Protein AF-A0A831M5B4-F1 (afdb_monomer_lite)

Sequence (179 aa):
MPERRPFLRALLVLVLITLLGACSADDAEDTVTPVDIPAASMTHIVLAWSERGMHFLNPTYDAEVLSPPYNTLVAQVVRRGDPPEIVTAGVTLEYRIVDNTYAYGKSTTDPVRDYAQFWDNAQALFGVDLAPDTGLNFVDPDIHNGLSGTMLLRDDRFVADGVPVVPIDDAGTWDPFPV

Structure (mmCIF, N/CA/C/O backbone):
data_AF-A0A831M5B4-F1
#
_entry.id   AF-A0A831M5B4-F1
#
loop_
_atom_site.group_PDB
_atom_site.id
_atom_site.type_symbol
_atom_site.label_atom_id
_atom_site.label_alt_id
_atom_site.label_comp_id
_atom_site.label_asym_id
_atom_site.label_entity_id
_atom_site.label_seq_id
_atom_site.pdbx_PDB_ins_code
_atom_site.Cartn_x
_atom_site.Cartn_y
_atom_site.Cartn_z
_atom_site.occupancy
_atom_site.B_iso_or_equiv
_atom_site.auth_seq_id
_atom_site.auth_comp_id
_atom_site.auth_asym_id
_atom_site.auth_atom_id
_atom_site.pdbx_PDB_model_num
ATOM 1 N N . MET A 1 1 ? 73.210 31.808 19.613 1.00 51.41 1 MET A N 1
ATOM 2 C CA . MET A 1 1 ? 71.987 30.994 19.441 1.00 51.41 1 MET A CA 1
ATOM 3 C C . MET A 1 1 ? 70.845 31.679 20.181 1.00 51.41 1 MET A C 1
ATOM 5 O O . MET A 1 1 ? 70.898 31.689 21.401 1.00 51.41 1 MET A O 1
ATOM 9 N N . PRO A 1 2 ? 69.851 32.274 19.500 1.00 48.81 2 PRO A N 1
ATOM 10 C CA . PRO A 1 2 ? 68.549 32.512 20.104 1.00 48.81 2 PRO A CA 1
ATOM 11 C C . PRO A 1 2 ? 67.524 31.548 19.494 1.00 48.81 2 PRO A C 1
ATOM 13 O O . PRO A 1 2 ? 67.347 31.467 18.276 1.00 48.81 2 PRO A O 1
ATOM 16 N N . GLU A 1 3 ? 66.879 30.775 20.358 1.00 58.50 3 GLU A N 1
ATOM 17 C CA . GLU A 1 3 ? 65.859 29.792 20.014 1.00 58.50 3 GLU A CA 1
ATOM 18 C C . GLU A 1 3 ? 64.594 30.470 19.459 1.00 58.50 3 GLU A C 1
ATOM 20 O O . GLU A 1 3 ? 63.677 30.826 20.189 1.00 58.50 3 GLU A O 1
ATOM 25 N N . ARG A 1 4 ? 64.495 30.616 18.131 1.00 55.41 4 ARG A N 1
ATOM 26 C CA . ARG A 1 4 ? 63.260 31.044 17.432 1.00 55.41 4 ARG A CA 1
ATOM 27 C C . ARG A 1 4 ? 62.277 29.881 17.196 1.00 55.41 4 ARG A C 1
ATOM 29 O O . ARG A 1 4 ? 61.563 29.866 16.200 1.00 55.41 4 ARG A O 1
ATOM 36 N N . ARG A 1 5 ? 62.262 28.870 18.072 1.00 57.25 5 ARG A N 1
ATOM 37 C CA . ARG A 1 5 ? 61.424 27.658 17.944 1.00 57.25 5 ARG A CA 1
ATOM 38 C C . ARG A 1 5 ? 60.138 27.605 18.800 1.00 57.25 5 ARG A C 1
ATOM 40 O O . ARG A 1 5 ? 59.249 26.864 18.382 1.00 57.25 5 ARG A O 1
ATOM 47 N N . PRO A 1 6 ? 59.947 28.355 19.909 1.00 54.81 6 PRO A N 1
ATOM 48 C CA . PRO A 1 6 ? 58.708 28.240 20.687 1.00 54.81 6 PRO A CA 1
ATOM 49 C C . PRO A 1 6 ? 57.560 29.091 20.119 1.00 54.81 6 PRO A C 1
ATOM 51 O O . PRO A 1 6 ? 56.404 28.690 20.206 1.00 54.81 6 PRO A O 1
ATOM 54 N N . PHE A 1 7 ? 57.865 30.220 19.467 1.00 57.25 7 PHE A N 1
ATOM 55 C CA . PHE A 1 7 ? 56.850 31.171 18.993 1.00 57.25 7 PHE A CA 1
ATOM 56 C C . PHE A 1 7 ? 56.058 30.654 17.780 1.00 57.25 7 PHE A C 1
ATOM 58 O O . PHE A 1 7 ? 54.841 30.790 17.728 1.00 57.25 7 PHE A O 1
ATOM 65 N N . LEU A 1 8 ? 56.732 29.984 16.835 1.00 54.34 8 LEU A N 1
ATOM 66 C CA . LEU A 1 8 ? 56.072 29.377 15.673 1.00 54.34 8 LEU A CA 1
ATOM 67 C C . LEU A 1 8 ? 55.175 28.195 16.072 1.00 54.34 8 LEU A C 1
ATOM 69 O O . LEU A 1 8 ? 54.121 28.003 15.481 1.00 54.34 8 LEU A O 1
ATOM 73 N N . ARG A 1 9 ? 55.578 27.421 17.090 1.00 54.62 9 ARG A N 1
ATOM 74 C CA . ARG A 1 9 ? 54.786 26.302 17.626 1.00 54.62 9 ARG A CA 1
ATOM 75 C C . ARG A 1 9 ? 53.562 26.797 18.394 1.00 54.62 9 ARG A C 1
ATOM 77 O O . ARG A 1 9 ? 52.488 26.241 18.216 1.00 54.62 9 ARG A O 1
ATOM 84 N N . ALA A 1 10 ? 53.707 27.865 19.177 1.00 57.97 10 ALA A N 1
ATOM 85 C CA . ALA A 1 10 ? 52.588 28.498 19.870 1.00 57.97 10 ALA A CA 1
ATOM 86 C C . ALA A 1 10 ? 51.561 29.093 18.889 1.00 57.97 10 ALA A C 1
ATOM 88 O O . ALA A 1 10 ? 50.364 28.912 19.081 1.00 57.97 10 ALA A O 1
ATOM 89 N N . LEU A 1 11 ? 52.019 29.727 17.801 1.00 60.34 11 LEU A N 1
ATOM 90 C CA . LEU A 1 11 ? 51.135 30.270 16.765 1.00 60.34 11 LEU A CA 1
ATOM 91 C C . LEU A 1 11 ? 50.376 29.164 16.012 1.00 60.34 11 LEU A C 1
ATOM 93 O O . LEU A 1 11 ? 49.190 29.309 15.739 1.00 60.34 11 LEU A O 1
ATOM 97 N N . LEU A 1 12 ? 51.038 28.039 15.719 1.00 58.97 12 LEU A N 1
ATOM 98 C CA . LEU A 1 12 ? 50.425 26.909 15.014 1.00 58.97 12 LEU A CA 1
ATOM 99 C C . LEU A 1 12 ? 49.384 26.179 15.880 1.00 58.97 12 LEU A C 1
ATOM 101 O O . LEU A 1 12 ? 48.356 25.751 15.368 1.00 58.97 12 LEU A O 1
ATOM 105 N N . VAL A 1 13 ? 49.614 26.098 17.195 1.00 59.69 13 VAL A N 1
ATOM 106 C CA . VAL A 1 13 ? 48.633 25.579 18.165 1.00 59.69 13 VAL A CA 1
ATOM 107 C C . VAL A 1 13 ? 47.441 26.529 18.303 1.00 59.69 13 VAL A C 1
ATOM 109 O O . VAL A 1 13 ? 46.305 26.068 18.337 1.00 59.69 13 VAL A O 1
ATOM 112 N N . LEU A 1 14 ? 47.670 27.847 18.311 1.00 58.72 14 LEU A N 1
ATOM 113 C CA . LEU A 1 14 ? 46.594 28.837 18.398 1.00 58.72 14 LEU A CA 1
ATOM 114 C C . LEU A 1 14 ? 45.679 28.808 17.158 1.00 58.72 14 LEU A C 1
ATOM 116 O O . LEU A 1 14 ? 44.463 28.844 17.303 1.00 58.72 14 LEU A O 1
ATOM 120 N N . VAL A 1 15 ? 46.252 28.662 15.957 1.00 61.50 15 VAL A N 1
ATOM 121 C CA . VAL A 1 15 ? 45.497 28.529 14.694 1.00 61.50 15 VAL A CA 1
ATOM 122 C C . VAL A 1 15 ? 44.700 27.218 14.639 1.00 61.50 15 VAL A C 1
ATOM 124 O O . VAL A 1 15 ? 43.570 27.201 14.151 1.00 61.50 15 VAL A O 1
ATOM 127 N N . LEU A 1 16 ? 45.243 26.123 15.184 1.00 56.31 16 LEU A N 1
ATOM 128 C CA . LEU A 1 16 ? 44.539 24.839 15.259 1.00 56.31 16 LEU A CA 1
ATOM 129 C C . LEU A 1 16 ? 43.341 24.895 16.226 1.00 56.31 16 LEU A C 1
ATOM 131 O O . LEU A 1 16 ? 42.295 24.324 15.936 1.00 56.31 16 LEU A O 1
ATOM 135 N N . ILE A 1 17 ? 43.458 25.634 17.335 1.00 58.38 17 ILE A N 1
ATOM 136 C CA . ILE A 1 17 ? 42.365 25.830 18.303 1.00 58.38 17 ILE A CA 1
ATOM 137 C C . ILE A 1 17 ? 41.240 26.690 17.706 1.00 58.38 17 ILE A C 1
ATOM 139 O O . ILE A 1 17 ? 40.069 26.398 17.935 1.00 58.38 17 ILE A O 1
ATOM 143 N N . THR A 1 18 ? 41.557 27.696 16.881 1.00 57.00 18 THR A N 1
ATOM 144 C CA . THR A 1 18 ? 40.528 28.501 16.196 1.00 57.00 18 THR A CA 1
ATOM 145 C C . THR A 1 18 ? 39.835 27.752 15.054 1.00 57.00 18 THR A C 1
ATOM 147 O O . THR A 1 18 ? 38.676 28.032 14.771 1.00 57.00 18 THR A O 1
ATOM 150 N N . LEU A 1 19 ? 40.505 26.780 14.421 1.00 54.19 19 LEU A N 1
ATOM 151 C CA . LEU A 1 19 ? 39.909 25.915 13.389 1.00 54.19 19 LEU A CA 1
ATOM 152 C C . LEU A 1 19 ? 38.993 24.827 13.977 1.00 54.19 19 LEU A C 1
ATOM 154 O O . LEU A 1 19 ? 38.046 24.413 13.318 1.00 54.19 19 LEU A O 1
ATOM 158 N N . LEU A 1 20 ? 39.235 24.395 15.219 1.00 53.88 20 LEU A N 1
ATOM 159 C CA . LEU A 1 20 ? 38.403 23.405 15.921 1.00 53.88 20 LEU A CA 1
ATOM 160 C C . LEU A 1 20 ? 37.153 24.011 16.587 1.00 53.88 20 LEU A C 1
ATOM 162 O O . LEU A 1 20 ? 36.234 23.275 16.926 1.00 53.88 20 LEU A O 1
ATOM 166 N N . GLY A 1 21 ? 37.094 25.338 16.751 1.00 49.69 21 GLY A N 1
ATOM 167 C CA . GLY A 1 21 ? 35.923 26.052 17.281 1.00 49.69 21 GLY A CA 1
ATOM 168 C C . GLY A 1 21 ? 34.854 26.407 16.239 1.00 49.69 21 GLY A C 1
ATOM 169 O O . GLY A 1 21 ? 33.829 26.975 16.599 1.00 49.69 21 GLY A O 1
ATOM 170 N N . ALA A 1 22 ? 35.078 26.095 14.957 1.00 49.47 22 ALA A N 1
ATOM 171 C CA . ALA A 1 22 ? 34.170 26.446 13.859 1.00 49.47 22 ALA A CA 1
ATOM 172 C C . ALA A 1 22 ? 33.011 25.451 13.653 1.00 49.47 22 ALA A C 1
ATOM 174 O O . ALA A 1 22 ? 32.194 25.644 12.760 1.00 49.47 22 ALA A O 1
ATOM 175 N N . CYS A 1 23 ? 32.912 24.410 14.481 1.00 49.69 23 CYS A N 1
ATOM 176 C CA . CYS A 1 23 ? 31.714 23.579 14.575 1.00 49.69 23 CYS A CA 1
ATOM 177 C C . CYS A 1 23 ? 30.869 24.068 15.758 1.00 49.69 23 CYS A C 1
ATOM 179 O O . CYS A 1 23 ? 30.752 23.374 16.765 1.00 49.69 23 CYS A O 1
ATOM 181 N N . SER A 1 24 ? 30.307 25.279 15.672 1.00 49.03 24 SER A N 1
ATOM 182 C CA . SER A 1 24 ? 29.019 25.473 16.343 1.00 49.03 24 SER A CA 1
ATOM 183 C C . SER A 1 24 ? 28.041 24.650 15.527 1.00 49.03 24 SER A C 1
ATOM 185 O O . SER A 1 24 ? 27.847 24.925 14.345 1.00 49.03 24 SER A O 1
ATOM 187 N N . ALA A 1 25 ? 27.516 23.583 16.123 1.00 51.62 25 ALA A N 1
ATOM 188 C CA . ALA A 1 25 ? 26.250 23.063 15.660 1.00 51.62 25 ALA A CA 1
ATOM 189 C C . ALA A 1 25 ? 25.291 24.248 15.760 1.00 51.62 25 ALA A C 1
ATOM 191 O O . ALA A 1 25 ? 25.062 24.757 16.857 1.00 51.62 25 ALA A O 1
ATOM 192 N N . ASP A 1 26 ? 24.840 24.766 14.620 1.00 50.41 26 ASP A N 1
ATOM 193 C CA . ASP A 1 26 ? 23.614 25.539 14.625 1.00 50.41 26 ASP A CA 1
ATOM 194 C C . ASP A 1 26 ? 22.580 24.579 15.211 1.00 50.41 26 ASP A C 1
ATOM 196 O O . ASP A 1 26 ? 22.208 23.592 14.572 1.00 50.41 26 ASP A O 1
ATOM 200 N N . ASP A 1 27 ? 22.192 24.822 16.464 1.00 52.06 27 ASP A N 1
ATOM 201 C CA . ASP A 1 27 ? 20.977 24.289 17.061 1.00 52.06 27 ASP A CA 1
ATOM 202 C C . ASP A 1 27 ? 19.821 24.900 16.261 1.00 52.06 27 ASP A C 1
ATOM 204 O O . ASP A 1 27 ? 19.118 25.804 16.715 1.00 52.06 27 ASP A O 1
ATOM 208 N N . ALA A 1 28 ? 19.678 24.473 15.005 1.00 58.91 28 ALA A N 1
ATOM 209 C CA . ALA A 1 28 ? 18.457 24.622 14.255 1.00 58.91 28 ALA A CA 1
ATOM 210 C C . ALA A 1 28 ? 17.441 23.798 15.037 1.00 58.91 28 ALA A C 1
ATOM 212 O O . ALA A 1 28 ? 17.308 22.591 14.851 1.00 58.91 28 ALA A O 1
ATOM 213 N N . GLU A 1 29 ? 16.825 24.460 16.011 1.00 57.69 29 GLU A N 1
ATOM 214 C CA . GLU A 1 29 ? 15.659 23.990 16.719 1.00 57.69 29 GLU A CA 1
ATOM 215 C C . GLU A 1 29 ? 14.638 23.697 15.625 1.00 57.69 29 GLU A C 1
ATOM 217 O O . GLU A 1 29 ? 14.056 24.611 15.032 1.00 57.69 29 GLU A O 1
ATOM 222 N N . ASP A 1 30 ? 14.533 22.417 15.266 1.00 56.31 30 ASP A N 1
ATOM 223 C CA . ASP A 1 30 ? 13.499 21.913 14.382 1.00 56.31 30 ASP A CA 1
ATOM 224 C C . ASP A 1 30 ? 12.185 22.210 15.094 1.00 56.31 30 ASP A C 1
ATOM 226 O O . ASP A 1 30 ? 11.750 21.508 16.011 1.00 56.31 30 ASP A O 1
ATOM 230 N N . THR A 1 31 ? 11.636 23.378 14.781 1.00 58.78 31 THR A N 1
ATOM 231 C CA . THR A 1 31 ? 10.440 23.912 15.405 1.00 58.78 31 THR A CA 1
ATOM 232 C C . THR A 1 31 ? 9.285 23.144 14.797 1.00 58.78 31 THR A C 1
ATOM 234 O O . THR A 1 31 ? 8.620 23.591 13.864 1.00 58.78 31 THR A O 1
ATOM 237 N N . VAL A 1 32 ? 9.061 21.943 15.332 1.00 60.62 32 VAL A N 1
ATOM 238 C CA . VAL A 1 32 ? 7.876 21.145 15.046 1.00 60.62 32 VAL A CA 1
ATOM 239 C C . VAL A 1 32 ? 6.691 21.995 15.466 1.00 60.62 32 VAL A C 1
ATOM 241 O O . VAL A 1 32 ? 6.407 22.149 16.653 1.00 60.62 32 VAL A O 1
ATOM 244 N N . THR A 1 33 ? 6.020 22.595 14.486 1.00 73.88 33 THR A N 1
ATOM 245 C CA . THR A 1 33 ? 4.781 23.325 14.731 1.00 73.88 33 THR A CA 1
ATOM 246 C C . THR A 1 33 ? 3.767 22.288 15.197 1.00 73.88 33 THR A C 1
ATOM 248 O O . THR A 1 33 ? 3.449 21.384 14.417 1.00 73.88 33 THR A O 1
ATOM 251 N N . PRO A 1 34 ? 3.280 22.350 16.450 1.00 68.19 34 PRO A N 1
A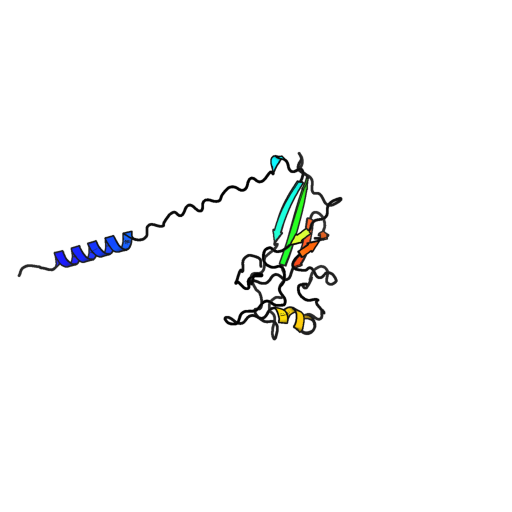TOM 252 C CA . PRO A 1 34 ? 2.310 21.381 16.920 1.00 68.19 34 PRO A CA 1
ATOM 253 C C . PRO A 1 34 ? 1.081 21.460 16.023 1.00 68.19 34 PRO A C 1
ATOM 255 O O . PRO A 1 34 ? 0.456 22.512 15.892 1.00 68.19 34 PRO A O 1
ATOM 258 N N . VAL A 1 35 ? 0.753 20.352 15.368 1.00 74.44 35 VAL A N 1
ATOM 259 C CA . VAL A 1 35 ? -0.526 20.231 14.680 1.00 74.44 35 VAL A CA 1
ATOM 260 C C . VAL A 1 35 ? -1.581 20.079 15.768 1.00 74.44 35 VAL A C 1
ATOM 262 O O . VAL A 1 35 ? -1.504 19.149 16.573 1.00 74.44 35 VAL A O 1
ATOM 265 N N . ASP A 1 36 ? -2.562 20.980 15.803 1.00 74.44 36 ASP A N 1
ATOM 266 C CA . ASP A 1 36 ? -3.731 20.836 16.668 1.00 74.44 36 AS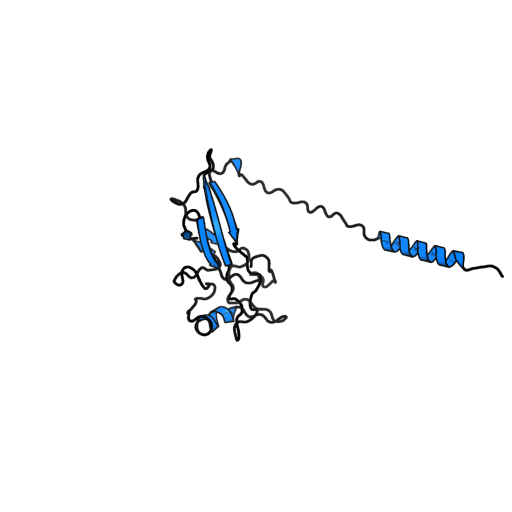P A CA 1
ATOM 267 C C . ASP A 1 36 ? -4.517 19.594 16.227 1.00 74.44 36 ASP A C 1
ATOM 269 O O . ASP A 1 36 ? -5.355 19.644 15.327 1.00 74.44 36 ASP A O 1
ATOM 273 N N . ILE A 1 37 ? -4.232 18.447 16.846 1.00 66.81 37 ILE A N 1
ATOM 274 C CA . ILE A 1 37 ? -5.018 17.232 16.648 1.00 66.81 37 ILE A CA 1
ATOM 275 C C . ILE A 1 37 ? -6.274 17.386 17.510 1.00 66.81 37 ILE A C 1
ATOM 277 O O . ILE A 1 37 ? -6.157 17.400 18.740 1.00 66.81 37 ILE A O 1
ATOM 281 N N . PRO A 1 38 ? -7.490 17.446 16.932 1.00 72.69 38 PRO A N 1
ATOM 282 C CA . PRO A 1 38 ? -8.730 17.609 17.688 1.00 72.69 38 PRO A CA 1
ATOM 283 C C . PRO A 1 38 ? -9.143 16.289 18.367 1.00 72.69 38 PRO A C 1
ATOM 285 O O . PRO A 1 38 ? -10.306 15.903 18.391 1.00 72.69 38 PRO A O 1
ATOM 288 N N . ALA A 1 39 ? -8.175 15.575 18.942 1.00 71.94 39 ALA A N 1
ATOM 289 C CA . ALA A 1 39 ? -8.325 14.280 19.581 1.00 71.94 39 ALA A CA 1
ATOM 290 C C . ALA A 1 39 ? -9.455 14.281 20.621 1.00 71.94 39 ALA A C 1
ATOM 292 O O . ALA A 1 39 ? -10.195 13.308 20.719 1.00 71.94 39 ALA A O 1
ATOM 293 N N . ALA A 1 40 ? -9.618 15.373 21.374 1.00 74.50 40 ALA A N 1
ATOM 294 C CA . ALA A 1 40 ? -10.634 15.485 22.419 1.00 74.50 40 ALA A CA 1
ATOM 295 C C . ALA A 1 40 ? -12.083 15.516 21.894 1.00 74.50 40 ALA A C 1
ATOM 297 O O . ALA A 1 40 ? -12.986 15.122 22.626 1.00 74.50 40 ALA A O 1
ATOM 298 N N . SER A 1 41 ? -12.322 15.969 20.657 1.00 82.62 41 SER A N 1
ATOM 299 C CA . SER A 1 41 ? -13.666 16.021 20.059 1.00 82.62 41 SER A CA 1
ATOM 300 C C . SER A 1 41 ? -13.981 14.825 19.156 1.00 82.62 41 SER A C 1
ATOM 302 O O . SER A 1 41 ? -15.125 14.661 18.732 1.00 82.62 41 SER A O 1
ATOM 304 N N . MET A 1 42 ? -12.996 13.969 18.870 1.00 88.12 42 MET A N 1
ATOM 305 C CA . MET A 1 42 ? -13.196 12.756 18.081 1.00 88.12 42 MET A CA 1
ATOM 306 C C . MET A 1 42 ? -13.810 11.635 18.925 1.00 88.12 42 MET A C 1
ATOM 308 O O . MET A 1 42 ? -13.380 11.377 20.043 1.00 88.12 42 MET A O 1
ATOM 312 N N . THR A 1 43 ? -14.779 10.909 18.368 1.00 92.56 43 THR A N 1
ATOM 313 C CA . THR A 1 43 ? -15.381 9.724 19.011 1.00 92.56 43 THR A CA 1
ATOM 314 C C . THR A 1 43 ? -14.596 8.441 18.749 1.00 92.56 43 THR A C 1
ATOM 316 O O . THR A 1 43 ? -14.743 7.466 19.483 1.00 92.56 43 THR A O 1
ATOM 319 N N . HIS A 1 44 ? -13.747 8.442 17.722 1.00 93.19 44 HIS A N 1
ATOM 320 C CA . HIS A 1 44 ? -12.943 7.302 17.299 1.00 93.19 44 HIS A CA 1
ATOM 321 C C . HIS A 1 44 ? -11.470 7.697 17.172 1.00 93.19 44 HIS A C 1
ATOM 323 O O . HIS A 1 44 ? -11.134 8.868 16.996 1.00 93.19 44 HIS A O 1
ATOM 329 N N . ILE A 1 45 ? -10.595 6.706 17.276 1.00 93.25 45 ILE A N 1
ATOM 330 C CA . ILE A 1 45 ? -9.165 6.785 16.991 1.00 93.25 45 ILE A CA 1
ATOM 331 C C . ILE A 1 45 ? -8.863 5.704 15.962 1.00 93.25 45 ILE A C 1
ATOM 333 O O . ILE A 1 45 ? -9.370 4.590 16.080 1.00 93.25 45 ILE A O 1
ATOM 337 N N . VAL A 1 46 ? -8.027 6.027 14.981 1.00 95.06 46 VAL A N 1
ATOM 338 C CA . VAL A 1 46 ? -7.423 5.036 14.091 1.00 95.06 46 VAL A CA 1
ATOM 339 C C . VAL A 1 46 ? -5.946 4.956 14.444 1.00 95.06 46 VAL A C 1
ATOM 341 O O . VAL A 1 46 ? -5.240 5.961 14.386 1.00 95.06 46 VAL A O 1
ATOM 344 N N . LEU A 1 47 ? -5.497 3.776 14.853 1.00 95.62 47 LEU A N 1
ATOM 345 C CA . LEU A 1 47 ? -4.084 3.465 15.040 1.00 95.62 47 LEU A CA 1
ATOM 346 C C . LEU A 1 47 ? -3.641 2.683 13.813 1.00 95.62 47 LEU A C 1
ATOM 348 O O . LEU A 1 47 ? -4.230 1.642 13.550 1.00 95.62 47 LEU A O 1
ATOM 352 N N . ALA A 1 48 ? -2.656 3.174 13.066 1.00 95.19 48 ALA A N 1
ATOM 353 C CA . ALA A 1 48 ? -2.180 2.534 11.842 1.00 95.19 48 ALA A CA 1
ATOM 354 C C . ALA A 1 48 ? -0.663 2.333 11.877 1.00 95.19 48 ALA A C 1
ATOM 356 O O . ALA A 1 48 ? 0.061 3.161 12.429 1.00 95.19 48 ALA A O 1
ATOM 357 N N . TRP A 1 49 ? -0.196 1.225 11.308 1.00 94.06 49 TRP A N 1
ATOM 358 C CA . TRP A 1 49 ? 1.216 0.859 11.231 1.00 94.06 49 TRP A CA 1
ATOM 359 C C . TRP A 1 49 ? 1.482 -0.065 10.034 1.00 94.06 49 TRP A C 1
ATOM 361 O O . TRP A 1 49 ? 0.562 -0.675 9.493 1.00 94.06 49 TRP A O 1
ATOM 371 N N . SER A 1 50 ? 2.747 -0.174 9.627 1.00 91.56 50 SER A N 1
ATOM 372 C CA . SER A 1 50 ? 3.222 -1.244 8.737 1.00 91.56 50 SER A CA 1
ATOM 373 C C . SER A 1 50 ? 3.816 -2.367 9.587 1.00 91.56 50 SER A C 1
ATOM 375 O O . SER A 1 50 ? 4.397 -2.090 10.638 1.00 91.56 50 SER A O 1
ATOM 377 N N . GLU A 1 51 ? 3.665 -3.631 9.186 1.00 85.94 51 GLU A N 1
ATOM 378 C CA . GLU A 1 51 ? 4.218 -4.745 9.973 1.00 85.94 51 GLU A CA 1
ATOM 379 C C . GLU A 1 51 ? 5.750 -4.757 9.989 1.00 85.94 51 GLU A C 1
ATOM 381 O O . GLU A 1 51 ? 6.357 -4.855 11.056 1.00 85.94 51 GLU A O 1
ATOM 386 N N . ARG A 1 52 ? 6.387 -4.707 8.813 1.00 75.06 52 ARG A N 1
ATOM 387 C CA . ARG A 1 52 ? 7.851 -4.831 8.688 1.00 75.06 52 ARG A CA 1
ATOM 388 C C . ARG A 1 52 ? 8.500 -3.721 7.866 1.00 75.06 52 ARG A C 1
ATOM 390 O O . ARG A 1 52 ? 9.721 -3.590 7.940 1.00 75.06 52 ARG A O 1
ATOM 397 N N . GLY A 1 53 ? 7.715 -2.953 7.104 1.00 71.56 53 GLY A N 1
ATOM 398 C CA . GLY A 1 53 ? 8.245 -2.179 5.978 1.00 71.56 53 GLY A CA 1
ATOM 399 C C . GLY A 1 53 ? 9.018 -3.069 4.996 1.00 71.56 53 GLY A C 1
ATOM 400 O O . GLY A 1 53 ? 9.124 -4.290 5.171 1.00 71.56 53 GLY A O 1
ATOM 401 N N . MET A 1 54 ? 9.612 -2.465 3.978 1.00 79.31 54 MET A N 1
ATOM 402 C CA . MET A 1 54 ? 10.388 -3.172 2.973 1.00 79.31 54 MET A CA 1
ATOM 403 C C . MET A 1 54 ? 11.831 -2.692 2.964 1.00 79.31 54 MET A C 1
ATOM 405 O O . MET A 1 54 ? 12.201 -1.687 2.369 1.00 79.31 54 MET A O 1
ATOM 409 N N . HIS A 1 55 ? 12.689 -3.483 3.604 1.00 75.81 55 HIS A N 1
ATOM 410 C CA . HIS A 1 55 ? 14.127 -3.223 3.618 1.00 75.81 55 HIS A CA 1
ATOM 411 C C . HIS A 1 55 ? 14.821 -3.647 2.309 1.00 75.81 55 HIS A C 1
ATOM 413 O O . HIS A 1 55 ? 15.903 -3.160 1.981 1.00 75.81 55 HIS A O 1
ATOM 419 N N . PHE A 1 56 ? 14.233 -4.589 1.567 1.00 79.38 56 PHE A N 1
ATOM 420 C CA . PHE A 1 56 ? 14.806 -5.126 0.336 1.00 79.38 56 PHE A CA 1
ATOM 421 C C . PHE A 1 56 ? 13.798 -5.007 -0.797 1.00 79.38 56 PHE A C 1
ATOM 423 O O . PHE A 1 56 ? 12.715 -5.574 -0.721 1.00 79.38 56 PHE A O 1
ATOM 430 N N . LEU A 1 57 ? 14.189 -4.300 -1.852 1.00 89.12 57 LEU A N 1
ATOM 431 C CA . LEU A 1 57 ? 13.422 -4.176 -3.080 1.00 89.12 57 LEU A CA 1
ATOM 432 C C . LEU A 1 57 ? 14.367 -4.351 -4.264 1.00 89.12 57 LEU A C 1
ATOM 434 O O . LEU A 1 57 ? 15.444 -3.750 -4.30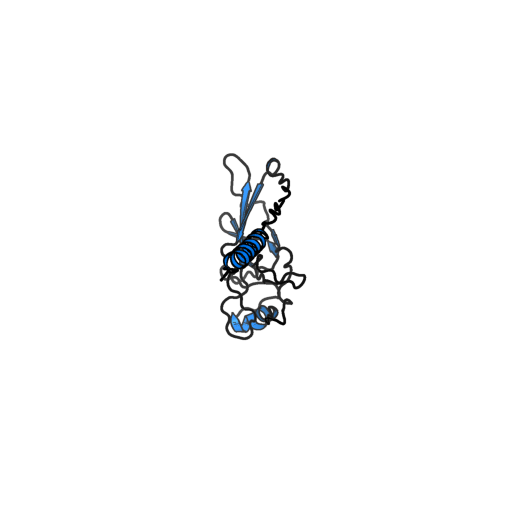7 1.00 89.12 57 LEU A O 1
ATOM 438 N N . ASN A 1 58 ? 13.953 -5.158 -5.233 1.00 92.44 58 ASN A N 1
ATOM 439 C CA . ASN A 1 58 ? 14.676 -5.305 -6.484 1.00 92.44 58 ASN A CA 1
ATOM 440 C C . ASN A 1 58 ? 14.597 -4.002 -7.314 1.00 92.44 58 ASN A C 1
ATOM 442 O O . ASN A 1 58 ? 13.507 -3.444 -7.459 1.00 92.44 58 ASN A O 1
ATOM 446 N N . PRO A 1 59 ? 15.719 -3.492 -7.863 1.00 92.62 59 PRO A N 1
ATOM 447 C CA . PRO A 1 59 ? 15.703 -2.310 -8.729 1.00 92.62 59 PRO A CA 1
ATOM 448 C C . PRO A 1 59 ? 15.129 -2.609 -10.123 1.00 92.62 59 PRO A C 1
ATOM 450 O O . PRO A 1 59 ? 14.597 -1.708 -10.762 1.00 92.62 59 PRO A O 1
ATOM 453 N N . THR A 1 60 ? 15.245 -3.856 -10.582 1.00 95.25 60 THR A N 1
ATOM 454 C CA . THR A 1 60 ? 14.731 -4.379 -11.856 1.00 95.25 60 THR A CA 1
ATOM 455 C C . THR A 1 60 ? 14.178 -5.788 -11.631 1.00 95.25 60 THR A C 1
ATOM 457 O O . THR A 1 60 ? 14.542 -6.455 -10.657 1.00 95.25 60 THR A O 1
ATOM 460 N N . TYR A 1 61 ? 13.291 -6.243 -12.515 1.00 96.12 61 TYR A N 1
ATOM 461 C CA . TYR A 1 61 ? 12.576 -7.524 -12.398 1.00 96.12 61 TYR A CA 1
ATOM 462 C C . TYR A 1 61 ? 12.714 -8.372 -13.668 1.00 96.12 61 TYR A C 1
ATOM 464 O O . TYR A 1 61 ? 11.845 -9.168 -14.002 1.00 96.12 61 TYR A O 1
ATOM 472 N N . ASP A 1 62 ? 13.804 -8.190 -14.404 1.00 94.25 62 ASP A N 1
ATOM 473 C CA . ASP A 1 62 ? 14.143 -8.896 -15.642 1.00 94.25 62 ASP A CA 1
ATOM 474 C C . ASP A 1 62 ? 15.006 -10.158 -15.424 1.00 94.25 62 ASP A C 1
ATOM 476 O O . ASP A 1 62 ? 15.353 -10.852 -16.382 1.00 94.25 62 ASP A O 1
ATOM 480 N N . ALA A 1 63 ? 15.346 -10.473 -14.170 1.00 89.25 63 ALA A N 1
ATOM 481 C CA . ALA A 1 63 ? 16.192 -11.603 -13.785 1.00 89.25 63 ALA A CA 1
ATOM 482 C C . ALA A 1 63 ? 15.740 -12.236 -12.448 1.00 89.25 63 ALA A C 1
ATOM 484 O O . ALA A 1 63 ? 14.549 -12.425 -12.213 1.00 89.25 63 ALA A O 1
ATOM 485 N N . GLU A 1 64 ? 16.683 -12.616 -11.577 1.00 87.19 64 GLU A N 1
ATOM 486 C CA . GLU A 1 64 ? 16.386 -13.192 -10.262 1.00 87.19 64 GLU A CA 1
ATOM 487 C C . GLU A 1 64 ? 15.838 -12.130 -9.295 1.00 87.19 64 GLU A C 1
ATOM 489 O O . GLU A 1 64 ? 16.419 -11.055 -9.119 1.00 87.19 64 GLU A O 1
ATOM 494 N N . VAL A 1 65 ? 14.714 -12.448 -8.648 1.00 91.12 65 VAL A N 1
ATOM 495 C CA . VAL A 1 65 ? 14.010 -11.544 -7.734 1.00 91.12 65 VAL A CA 1
ATOM 496 C C . VAL A 1 65 ? 14.158 -12.032 -6.302 1.00 91.12 65 VAL A C 1
ATOM 498 O O . VAL A 1 65 ? 13.795 -13.161 -5.984 1.00 91.12 65 VAL A O 1
ATOM 501 N N . LEU A 1 66 ? 14.680 -11.165 -5.431 1.00 88.00 66 LEU A N 1
ATOM 502 C CA . LEU A 1 66 ? 14.801 -11.433 -4.001 1.00 88.00 66 LEU A CA 1
ATOM 503 C C . LEU A 1 66 ? 13.472 -11.170 -3.286 1.00 88.00 66 LEU A C 1
ATOM 505 O O . LEU A 1 66 ? 13.047 -11.980 -2.466 1.00 88.00 66 LEU A O 1
ATOM 509 N N . SER A 1 67 ? 12.834 -10.035 -3.585 1.00 87.81 67 SER A N 1
ATOM 510 C CA . SER A 1 67 ? 11.528 -9.668 -3.036 1.00 87.81 67 SER A CA 1
ATOM 511 C C . SER A 1 67 ? 10.739 -8.827 -4.042 1.00 87.81 67 SER A C 1
ATOM 513 O O . SER A 1 67 ? 11.318 -7.917 -4.644 1.00 87.81 67 SER A O 1
ATOM 515 N N . PRO A 1 68 ? 9.432 -9.088 -4.224 1.00 91.88 68 PRO A N 1
ATOM 516 C CA . PRO A 1 68 ? 8.552 -8.168 -4.932 1.00 91.88 68 PRO A CA 1
ATOM 517 C C . PRO A 1 68 ? 8.298 -6.898 -4.109 1.00 91.88 68 PRO A C 1
ATOM 519 O O . PRO A 1 68 ? 8.546 -6.904 -2.898 1.00 91.88 68 PRO A O 1
ATOM 522 N N . PRO A 1 69 ? 7.741 -5.838 -4.724 1.00 93.62 69 PRO A N 1
ATOM 523 C CA . PRO A 1 69 ? 7.169 -4.729 -3.984 1.00 93.62 69 PRO A CA 1
ATOM 524 C C . PRO A 1 69 ? 5.983 -5.239 -3.152 1.00 93.62 69 PRO A C 1
ATOM 526 O O . PRO A 1 69 ? 4.969 -5.670 -3.702 1.00 93.62 69 PRO A O 1
ATOM 529 N N . TYR A 1 70 ? 6.123 -5.240 -1.828 1.00 93.50 70 TYR A N 1
ATOM 530 C CA . TYR A 1 70 ? 5.129 -5.775 -0.907 1.00 93.50 70 TYR A CA 1
ATOM 531 C C . TYR A 1 70 ? 5.181 -5.060 0.444 1.00 93.50 70 TYR A C 1
ATOM 533 O O . TYR A 1 70 ? 6.136 -5.211 1.204 1.00 93.50 70 TYR A O 1
ATOM 541 N N . ASN A 1 71 ? 4.111 -4.345 0.782 1.00 93.44 71 ASN A N 1
ATOM 542 C CA . ASN A 1 71 ? 3.884 -3.806 2.117 1.00 93.44 71 ASN A CA 1
ATOM 543 C C . ASN A 1 71 ? 2.541 -4.252 2.681 1.00 93.44 71 ASN A C 1
ATOM 545 O O . ASN A 1 71 ? 1.549 -4.327 1.959 1.00 93.44 71 ASN A O 1
ATOM 549 N N . THR A 1 72 ? 2.506 -4.483 3.990 1.00 94.75 72 THR A N 1
ATOM 550 C CA . THR A 1 72 ? 1.265 -4.744 4.722 1.00 94.75 72 THR A CA 1
ATOM 551 C C . THR A 1 72 ? 0.948 -3.545 5.599 1.00 94.75 72 THR A C 1
ATOM 553 O O . THR A 1 72 ? 1.689 -3.242 6.535 1.00 94.75 72 THR A O 1
ATOM 556 N N . LEU A 1 73 ? -0.170 -2.882 5.307 1.00 95.88 73 LEU A N 1
ATOM 557 C CA . LEU A 1 73 ? -0.732 -1.833 6.149 1.00 95.88 73 LEU A CA 1
ATOM 558 C C . LEU A 1 73 ? -1.736 -2.446 7.113 1.00 95.88 73 LEU A C 1
ATOM 560 O O . LEU A 1 73 ? -2.629 -3.184 6.702 1.00 95.88 73 LEU A O 1
ATOM 564 N N . VAL A 1 74 ? -1.627 -2.089 8.384 1.00 97.31 74 VAL A N 1
ATOM 565 C CA . VAL A 1 74 ? -2.532 -2.531 9.438 1.00 97.31 74 VAL A CA 1
ATOM 566 C C . VAL A 1 74 ? -3.113 -1.313 10.124 1.00 97.31 74 VAL A C 1
ATOM 568 O O . VAL A 1 74 ? -2.416 -0.330 10.367 1.00 97.31 74 VAL A O 1
ATOM 571 N N . ALA A 1 75 ? -4.395 -1.376 10.459 1.00 98.06 75 ALA A N 1
ATOM 572 C CA . ALA A 1 75 ? -5.031 -0.348 11.250 1.00 98.06 75 ALA A CA 1
ATOM 573 C C . ALA A 1 75 ? -6.095 -0.916 12.187 1.00 98.06 75 ALA A C 1
ATOM 575 O O . ALA A 1 75 ? -6.871 -1.794 11.822 1.00 98.06 75 ALA A O 1
ATOM 576 N N . GLN A 1 76 ? -6.172 -0.380 13.399 1.00 97.81 76 GLN A N 1
ATOM 577 C CA . GLN A 1 76 ? -7.210 -0.700 14.369 1.00 97.81 76 GLN A CA 1
ATOM 578 C C . GLN A 1 76 ? -8.036 0.546 14.667 1.00 97.81 76 GLN A C 1
ATOM 580 O O . GLN A 1 76 ? -7.502 1.611 14.990 1.00 97.81 76 GLN A O 1
ATOM 585 N N . VAL A 1 77 ? -9.355 0.402 14.557 1.00 97.50 77 VAL A N 1
ATOM 586 C CA . VAL A 1 77 ? -10.306 1.461 14.890 1.00 97.50 77 VAL A CA 1
ATOM 587 C C . VAL A 1 77 ? -10.771 1.251 16.323 1.00 97.50 77 VAL A C 1
ATOM 589 O O . VAL A 1 77 ? -11.273 0.186 16.674 1.00 97.50 77 VAL A O 1
ATOM 592 N N . VAL A 1 78 ? -10.625 2.280 17.148 1.00 96.50 78 VAL A N 1
ATOM 593 C CA . VAL A 1 78 ? -11.018 2.265 18.557 1.00 96.50 78 VAL A CA 1
ATOM 594 C C . VAL A 1 78 ? -12.057 3.349 18.789 1.00 96.50 78 VAL A C 1
ATOM 596 O O . VAL A 1 78 ? -11.798 4.528 18.546 1.00 96.50 78 VAL A O 1
ATOM 599 N N . ARG A 1 79 ? -13.234 2.977 19.290 1.00 95.81 79 ARG A N 1
ATOM 600 C CA . ARG A 1 79 ? -14.195 3.932 19.839 1.00 95.81 79 ARG A CA 1
ATOM 601 C C . ARG A 1 79 ? -13.695 4.374 21.206 1.00 95.81 79 ARG A C 1
ATOM 603 O O . ARG A 1 79 ? -13.428 3.551 22.083 1.00 95.81 79 ARG A O 1
ATOM 610 N N . ARG A 1 80 ? -13.562 5.686 21.381 1.00 93.00 80 ARG A N 1
ATOM 611 C CA . ARG A 1 80 ? -13.169 6.274 22.660 1.00 93.00 80 ARG A CA 1
ATOM 612 C C . ARG A 1 80 ? -14.265 6.029 23.694 1.00 93.00 80 ARG A C 1
ATOM 614 O O . ARG A 1 80 ? -15.446 6.207 23.405 1.00 93.00 80 ARG A O 1
ATOM 621 N N . GLY A 1 81 ? -13.858 5.661 24.898 1.00 92.00 81 GLY A N 1
ATOM 622 C CA . GLY A 1 81 ? -14.740 5.343 26.012 1.00 92.00 81 GLY A CA 1
ATOM 623 C C . GLY A 1 81 ? -13.937 4.813 27.193 1.00 92.00 81 GLY A C 1
ATOM 624 O O . GLY A 1 81 ? -12.714 4.689 27.107 1.00 92.00 81 GLY A O 1
ATOM 625 N N . ASP A 1 82 ? -14.634 4.507 28.282 1.00 93.25 82 ASP A N 1
ATOM 626 C CA . ASP A 1 82 ? -14.085 3.800 29.438 1.00 93.25 82 ASP A CA 1
ATOM 627 C C . ASP A 1 82 ? -14.984 2.579 29.733 1.00 93.25 82 ASP A C 1
ATOM 629 O O . ASP A 1 82 ? -16.082 2.757 30.271 1.00 93.25 82 ASP A O 1
ATOM 633 N N . PRO A 1 83 ? -14.594 1.358 29.313 1.00 94.50 83 PRO A N 1
ATOM 634 C CA . PRO A 1 83 ? -13.356 1.025 28.601 1.00 94.50 83 PRO A CA 1
ATOM 635 C C . PRO A 1 83 ? -13.391 1.426 27.108 1.00 94.50 83 PRO A C 1
ATOM 637 O O . PRO A 1 83 ? -14.470 1.593 26.536 1.00 94.50 83 PRO A O 1
ATOM 640 N N . PRO A 1 84 ? -12.228 1.569 26.445 1.00 95.19 84 PRO A N 1
ATOM 641 C CA . PRO A 1 84 ? -12.169 1.719 24.993 1.00 95.19 84 PRO A CA 1
ATOM 642 C C . PRO A 1 84 ? -12.622 0.432 24.291 1.00 95.19 84 PRO A C 1
ATOM 644 O O . PRO A 1 84 ? -12.384 -0.672 24.783 1.00 95.19 84 PRO A O 1
ATOM 647 N N . GLU A 1 85 ? -13.233 0.569 23.114 1.00 97.31 85 GLU A N 1
ATOM 648 C CA . GLU A 1 85 ? -13.789 -0.566 22.369 1.00 97.31 85 GLU A CA 1
ATOM 649 C C . GLU A 1 85 ? -13.246 -0.637 20.940 1.00 97.31 85 GLU A C 1
ATOM 651 O O . GLU A 1 85 ? -13.257 0.359 20.216 1.00 97.31 85 GLU A O 1
ATOM 656 N N . ILE A 1 86 ? -12.821 -1.825 20.506 1.00 97.81 86 ILE A N 1
ATOM 657 C CA . ILE A 1 86 ? -12.420 -2.077 19.116 1.00 97.81 86 ILE A CA 1
ATOM 658 C C . ILE A 1 86 ? -13.673 -2.083 18.233 1.00 97.81 86 ILE A C 1
ATOM 660 O O . ILE A 1 86 ? -14.661 -2.757 18.527 1.00 97.81 86 ILE A O 1
ATOM 664 N N . VAL A 1 87 ? -13.631 -1.322 17.142 1.00 97.62 87 VAL A N 1
ATOM 665 C CA . VAL A 1 87 ? -14.718 -1.215 16.168 1.00 97.62 87 VAL A CA 1
ATOM 666 C C . VAL A 1 87 ? -14.382 -2.039 14.934 1.00 97.62 87 VAL A C 1
ATOM 668 O O . VAL A 1 87 ? -13.440 -1.732 14.210 1.00 97.62 87 VAL A O 1
ATOM 671 N N . THR A 1 88 ? -15.198 -3.058 14.672 1.00 97.00 88 THR A N 1
ATOM 672 C CA . THR A 1 88 ? -15.045 -3.973 13.528 1.00 97.00 88 THR A CA 1
ATOM 673 C C . THR A 1 88 ? -16.233 -3.940 12.564 1.00 97.00 88 THR A C 1
ATOM 675 O O . THR A 1 88 ? -16.183 -4.539 11.497 1.00 97.00 88 THR A O 1
ATOM 678 N N . ALA A 1 89 ? -17.312 -3.231 12.902 1.00 95.50 89 ALA A N 1
ATOM 679 C CA . ALA A 1 89 ? -18.528 -3.160 12.096 1.00 95.50 89 ALA A CA 1
ATOM 680 C C . ALA A 1 89 ? -19.059 -1.725 12.008 1.00 95.50 89 ALA A C 1
ATOM 682 O O . ALA A 1 89 ? -18.832 -0.909 12.899 1.00 95.50 89 ALA A O 1
ATOM 683 N N . GLY A 1 90 ? -19.795 -1.429 10.932 1.00 95.44 90 GLY A N 1
ATOM 684 C CA . GLY A 1 90 ? -20.398 -0.109 10.711 1.00 95.44 90 GLY A CA 1
ATOM 685 C C . GLY A 1 90 ? -19.405 0.985 10.306 1.00 95.44 90 GLY A C 1
ATOM 686 O O . GLY A 1 90 ? -19.772 2.156 10.297 1.00 95.44 90 GLY A O 1
ATOM 687 N N . VAL A 1 91 ? -18.169 0.611 9.965 1.00 95.81 91 VAL A N 1
ATOM 688 C CA . VAL A 1 91 ? -17.128 1.511 9.458 1.00 95.81 91 VAL A CA 1
ATOM 689 C C . VAL A 1 91 ? -16.510 0.932 8.189 1.00 95.81 91 VAL A C 1
ATOM 691 O O . VAL A 1 91 ? -16.500 -0.281 7.981 1.00 95.81 91 VAL A O 1
ATOM 694 N N . THR A 1 92 ? -15.991 1.809 7.341 1.00 97.19 92 THR A N 1
ATOM 695 C CA . THR A 1 92 ? -15.146 1.463 6.196 1.00 97.19 92 THR A CA 1
ATOM 696 C C . THR A 1 92 ? -13.835 2.195 6.391 1.00 97.19 92 THR A C 1
ATOM 698 O O . THR A 1 92 ? -13.847 3.378 6.733 1.00 97.19 92 THR A O 1
ATOM 701 N N . LEU A 1 93 ? -12.722 1.486 6.226 1.00 97.75 93 LEU A N 1
ATOM 702 C CA . LEU A 1 93 ? -11.401 2.076 6.342 1.00 97.75 93 LEU A CA 1
ATOM 703 C C . LEU A 1 93 ? -10.715 2.046 4.986 1.00 97.75 93 LEU A C 1
ATOM 705 O O . LEU A 1 93 ? -10.682 1.011 4.326 1.00 97.75 93 LEU A O 1
ATOM 709 N N . GLU A 1 94 ? -10.182 3.190 4.585 1.00 98.12 94 GLU A N 1
ATOM 710 C CA . GLU A 1 94 ? -9.482 3.369 3.322 1.00 98.12 94 GLU A CA 1
ATOM 711 C C . GLU A 1 94 ? -8.067 3.864 3.598 1.00 98.12 94 GLU A C 1
ATOM 713 O O . GLU A 1 94 ? -7.827 4.600 4.558 1.00 98.12 94 GLU A O 1
ATOM 718 N N . TYR A 1 95 ? -7.134 3.464 2.745 1.00 97.50 95 TYR A N 1
ATOM 719 C CA . TYR A 1 95 ? -5.757 3.930 2.773 1.00 97.50 95 TYR A CA 1
ATOM 720 C C . TYR A 1 95 ? -5.384 4.542 1.427 1.00 97.50 95 TYR A C 1
ATOM 722 O O . TYR A 1 95 ? -5.981 4.246 0.389 1.00 97.50 95 TYR A O 1
ATOM 730 N N . ARG A 1 96 ? -4.355 5.384 1.452 1.00 96.88 96 ARG A N 1
ATOM 731 C CA . ARG A 1 96 ? -3.666 5.889 0.269 1.00 96.88 96 ARG A CA 1
ATOM 732 C C . ARG A 1 96 ? -2.233 6.220 0.648 1.00 96.88 96 ARG A C 1
ATOM 734 O O . ARG A 1 96 ? -2.015 6.885 1.660 1.00 96.88 96 ARG A O 1
ATOM 741 N N . ILE A 1 97 ? -1.284 5.798 -0.175 1.00 95.12 97 ILE A N 1
ATOM 742 C CA . ILE A 1 97 ? 0.113 6.188 -0.018 1.00 95.12 97 ILE A CA 1
ATOM 743 C C . ILE A 1 97 ? 0.274 7.647 -0.459 1.00 95.12 97 ILE A C 1
ATOM 745 O O . ILE A 1 97 ? -0.258 8.079 -1.486 1.00 95.12 97 ILE A O 1
ATOM 749 N N . VAL A 1 98 ? 0.937 8.441 0.376 1.00 94.06 98 VAL A N 1
ATOM 750 C CA . VAL A 1 98 ? 1.191 9.861 0.111 1.00 94.06 98 VAL A CA 1
ATOM 751 C C . VAL A 1 98 ? 2.325 9.971 -0.902 1.00 94.06 98 VAL A C 1
ATOM 753 O O . VAL A 1 98 ? 3.293 9.226 -0.805 1.00 94.06 98 VAL A O 1
ATOM 756 N N . ASP A 1 99 ? 2.153 10.848 -1.893 1.00 95.06 99 ASP A N 1
ATOM 757 C CA . ASP A 1 99 ? 3.125 11.122 -2.962 1.00 95.06 99 ASP A CA 1
ATOM 758 C C . ASP A 1 99 ? 3.622 9.874 -3.718 1.00 95.06 99 ASP A C 1
ATOM 760 O O . ASP A 1 99 ? 4.687 9.881 -4.325 1.00 95.06 99 ASP A O 1
ATOM 764 N N . ASN A 1 100 ? 2.844 8.787 -3.704 1.00 94.88 100 ASN A N 1
ATOM 765 C CA . ASN A 1 100 ? 3.167 7.530 -4.376 1.00 94.88 100 ASN A CA 1
ATOM 766 C C . ASN A 1 100 ? 1.894 6.879 -4.937 1.00 94.88 100 ASN A C 1
ATOM 768 O O . ASN A 1 100 ? 1.477 5.801 -4.520 1.00 94.88 100 ASN A O 1
ATOM 772 N N . THR A 1 101 ? 1.201 7.596 -5.820 1.00 96.69 101 THR A N 1
ATOM 773 C CA . THR A 1 101 ? -0.115 7.208 -6.352 1.00 96.69 101 THR A CA 1
ATOM 774 C C . THR A 1 101 ? -0.053 6.173 -7.475 1.00 96.69 101 THR A C 1
ATOM 776 O O . THR A 1 101 ? -1.073 5.557 -7.781 1.00 96.69 101 THR A O 1
ATOM 779 N N . TYR A 1 102 ? 1.128 5.949 -8.053 1.00 97.75 102 TYR A N 1
ATOM 780 C CA . TYR A 1 102 ? 1.421 4.915 -9.048 1.00 97.75 102 TYR A CA 1
ATOM 781 C C . TYR A 1 102 ? 2.857 4.402 -8.868 1.00 97.75 102 TYR A C 1
ATOM 783 O O . TYR A 1 102 ? 3.683 5.062 -8.239 1.00 97.75 102 TYR A O 1
ATOM 791 N N . ALA A 1 103 ? 3.178 3.247 -9.444 1.00 97.19 103 ALA A N 1
ATOM 792 C CA . ALA A 1 103 ? 4.489 2.612 -9.357 1.00 97.19 103 ALA A CA 1
ATOM 793 C C . ALA A 1 103 ? 4.984 2.019 -10.691 1.00 97.19 103 ALA A C 1
ATOM 795 O O . ALA A 1 103 ? 6.183 2.086 -10.958 1.00 97.19 103 ALA A O 1
ATOM 796 N N . TYR A 1 104 ? 4.093 1.527 -11.563 1.00 97.38 104 TYR A N 1
ATOM 797 C CA . TYR A 1 104 ? 4.443 0.870 -12.832 1.00 97.38 104 TYR A CA 1
ATOM 798 C C . TYR A 1 104 ? 5.368 1.724 -13.709 1.00 97.38 104 TYR A C 1
ATOM 800 O O . TYR A 1 104 ? 6.337 1.228 -14.253 1.00 97.38 104 TYR A O 1
ATOM 808 N N . GLY A 1 105 ? 5.142 3.033 -13.817 1.00 95.00 105 GLY A N 1
ATOM 809 C CA . GLY A 1 105 ? 5.953 3.901 -14.684 1.00 95.00 105 GLY A CA 1
ATOM 810 C C . GLY A 1 105 ? 7.273 4.406 -14.089 1.00 95.00 105 GLY A C 1
ATOM 811 O O . GLY A 1 105 ? 7.962 5.194 -14.740 1.00 95.00 105 GLY A O 1
ATOM 812 N N . LYS A 1 106 ? 7.613 4.049 -12.847 1.00 97.19 106 LYS A N 1
ATOM 813 C CA . LYS A 1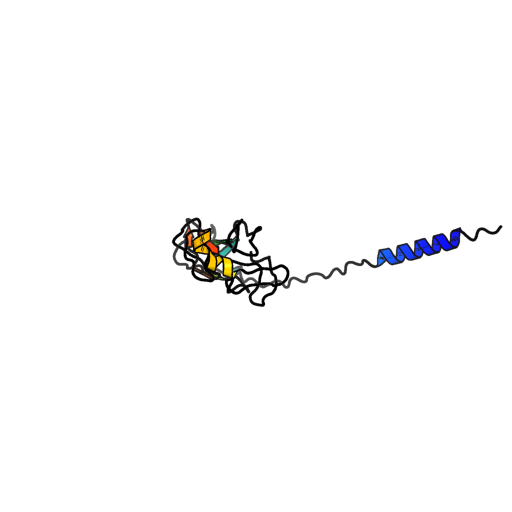 106 ? 8.708 4.704 -12.119 1.00 97.19 106 LYS A CA 1
ATOM 814 C C . LYS A 1 106 ? 10.058 4.053 -12.422 1.00 97.19 106 LYS A C 1
ATOM 816 O O . LYS A 1 106 ? 10.228 2.841 -12.305 1.00 97.19 106 LYS A O 1
ATOM 821 N N . SER A 1 107 ? 11.033 4.882 -12.793 1.00 96.94 107 SER A N 1
ATOM 822 C CA . SER A 1 107 ? 12.375 4.446 -13.189 1.00 96.94 107 SER A CA 1
ATOM 823 C C . SER A 1 107 ? 13.442 5.507 -12.898 1.00 96.94 107 SER A C 1
ATOM 825 O O . SER A 1 107 ? 13.148 6.696 -12.774 1.00 96.94 107 SER A O 1
ATOM 827 N N . THR A 1 108 ? 14.702 5.075 -12.801 1.00 96.25 108 THR A N 1
ATOM 828 C CA . THR A 1 108 ? 15.887 5.950 -12.735 1.00 96.25 108 THR A CA 1
ATOM 829 C C . THR A 1 108 ? 16.986 5.423 -13.646 1.00 96.25 108 THR A C 1
ATOM 831 O O . THR A 1 108 ? 17.099 4.218 -13.858 1.00 96.25 108 THR A O 1
ATOM 834 N N . THR A 1 109 ? 17.837 6.311 -14.167 1.00 95.06 109 THR A N 1
ATOM 835 C CA . THR A 1 109 ? 18.959 5.921 -15.040 1.00 95.06 109 THR A CA 1
ATOM 836 C C . THR A 1 109 ? 20.261 5.657 -14.287 1.00 95.06 109 THR A C 1
ATOM 838 O O . THR A 1 109 ? 21.088 4.895 -14.777 1.00 95.06 109 THR A O 1
ATOM 841 N N . ASP A 1 110 ? 20.465 6.283 -13.122 1.00 92.69 110 ASP A N 1
ATOM 842 C CA . ASP A 1 110 ? 21.658 6.083 -12.291 1.00 92.69 110 ASP A CA 1
ATOM 843 C C . ASP A 1 110 ? 21.335 6.211 -10.780 1.00 92.69 110 ASP A C 1
ATOM 845 O O . ASP A 1 110 ? 20.985 7.302 -10.322 1.00 92.69 110 ASP A O 1
ATOM 849 N N . PRO A 1 111 ? 21.409 5.117 -9.997 1.00 93.19 111 PRO A N 1
ATOM 850 C CA . PRO A 1 111 ? 21.543 3.748 -10.488 1.00 93.19 111 PRO A CA 1
ATOM 851 C C . PRO A 1 111 ? 20.284 3.329 -11.266 1.00 93.19 111 PRO A C 1
ATOM 853 O O . PRO A 1 111 ? 19.216 3.931 -11.122 1.00 93.19 111 PRO A O 1
ATOM 856 N N . VAL A 1 112 ? 20.411 2.311 -12.117 1.00 94.75 112 VAL A N 1
ATOM 857 C CA . VAL A 1 112 ? 19.306 1.842 -12.965 1.00 94.75 112 VAL A CA 1
ATOM 858 C C . VAL A 1 112 ? 18.197 1.240 -12.107 1.00 94.75 112 VAL A C 1
ATOM 860 O O . VAL A 1 112 ? 18.466 0.380 -11.267 1.00 94.75 112 VAL A O 1
ATOM 863 N N . ARG A 1 113 ? 16.961 1.691 -12.333 1.00 95.31 113 ARG A N 1
ATOM 864 C CA . ARG A 1 113 ? 15.736 1.113 -11.769 1.00 95.31 113 ARG A CA 1
ATOM 865 C C . ARG A 1 113 ? 14.628 1.153 -12.803 1.00 95.31 113 ARG A C 1
ATOM 867 O O . ARG A 1 113 ? 14.499 2.163 -13.488 1.00 95.31 113 ARG A O 1
ATOM 874 N N . ASP A 1 114 ? 13.829 0.101 -12.871 1.00 96.88 114 ASP A N 1
ATOM 875 C CA . ASP A 1 114 ? 12.666 0.009 -13.748 1.00 96.88 114 ASP A CA 1
ATOM 876 C C . ASP A 1 114 ? 11.598 -0.856 -13.074 1.00 96.88 114 ASP A C 1
ATOM 878 O O . ASP A 1 114 ? 11.662 -2.089 -13.087 1.00 96.88 114 ASP A O 1
ATOM 882 N N . TYR A 1 115 ? 10.650 -0.194 -12.408 1.00 97.00 115 TYR A N 1
ATOM 883 C CA . TYR A 1 115 ? 9.633 -0.886 -11.627 1.00 97.00 115 TYR A CA 1
ATOM 884 C C . TYR A 1 115 ? 8.518 -1.476 -12.493 1.00 97.00 115 TYR A C 1
ATOM 886 O O . TYR A 1 115 ? 7.915 -2.454 -12.055 1.00 97.00 115 TYR A O 1
ATOM 894 N N . ALA A 1 116 ? 8.304 -0.992 -13.727 1.00 97.75 116 ALA A N 1
ATOM 895 C CA . ALA A 1 116 ? 7.328 -1.553 -14.678 1.00 97.75 116 ALA A CA 1
ATOM 896 C C . ALA A 1 116 ? 7.503 -3.065 -14.833 1.00 97.75 116 ALA A C 1
ATOM 898 O O . ALA A 1 116 ? 6.540 -3.835 -14.838 1.00 97.75 116 ALA A O 1
ATOM 899 N N . GLN A 1 117 ? 8.770 -3.483 -14.849 1.00 97.56 117 GLN A N 1
ATOM 900 C CA . GLN A 1 117 ? 9.181 -4.865 -15.023 1.00 97.56 117 GLN A CA 1
ATOM 901 C C . GLN A 1 117 ? 8.593 -5.817 -13.982 1.00 97.56 117 GLN A C 1
ATOM 903 O O . GLN A 1 117 ? 8.451 -7.000 -14.279 1.00 97.56 117 GLN A O 1
ATOM 908 N N . PHE A 1 118 ? 8.267 -5.348 -12.769 1.00 97.12 118 PHE A N 1
ATOM 909 C CA . PHE A 1 118 ? 7.626 -6.204 -11.768 1.00 97.12 118 PHE A CA 1
ATOM 910 C C . PHE A 1 118 ? 6.303 -6.753 -12.302 1.00 97.12 118 PHE A C 1
ATOM 912 O O . PHE A 1 118 ? 6.077 -7.959 -12.243 1.00 97.12 118 PHE A O 1
ATOM 919 N N . TRP A 1 119 ? 5.469 -5.877 -12.863 1.00 98.12 119 TRP A N 1
ATOM 920 C CA . TRP A 1 119 ? 4.186 -6.240 -13.456 1.00 98.12 119 TRP A CA 1
ATOM 921 C C . TRP A 1 119 ? 4.369 -6.950 -14.794 1.00 98.12 119 TRP A C 1
ATOM 923 O O . TRP A 1 119 ? 3.786 -8.013 -14.993 1.00 98.12 119 TRP A O 1
ATOM 933 N N . ASP A 1 120 ? 5.231 -6.429 -15.674 1.00 97.69 120 ASP A N 1
ATOM 934 C CA . ASP A 1 120 ? 5.460 -7.015 -17.005 1.00 97.69 120 ASP A CA 1
ATOM 935 C C . ASP A 1 120 ? 5.951 -8.468 -16.927 1.00 97.69 120 ASP A C 1
ATOM 937 O O . ASP A 1 120 ? 5.604 -9.299 -17.769 1.00 97.69 120 ASP A O 1
ATOM 941 N N . ASN A 1 121 ? 6.732 -8.791 -15.890 1.00 97.12 121 ASN A N 1
ATOM 942 C CA . ASN A 1 121 ? 7.293 -10.120 -15.675 1.00 97.12 121 ASN A CA 1
ATOM 943 C C . ASN A 1 121 ? 6.578 -10.906 -14.563 1.00 97.12 121 ASN A C 1
ATOM 945 O O . ASN A 1 121 ? 6.992 -12.030 -14.265 1.00 97.12 121 ASN A O 1
ATOM 949 N N . ALA A 1 122 ? 5.494 -10.382 -13.972 1.00 96.00 122 ALA A N 1
ATOM 950 C CA . ALA A 1 122 ? 4.801 -11.012 -12.843 1.00 96.00 122 ALA A CA 1
ATOM 951 C C . ALA A 1 122 ? 4.362 -12.451 -13.155 1.00 96.00 122 ALA A C 1
ATOM 953 O O . ALA A 1 122 ? 4.566 -13.363 -12.349 1.00 96.00 122 ALA A O 1
ATOM 954 N N . GLN A 1 123 ? 3.854 -12.689 -14.367 1.00 96.12 123 GLN A N 1
ATOM 955 C CA . GLN A 1 123 ? 3.431 -14.020 -14.799 1.00 96.12 123 GLN A CA 1
ATOM 956 C C . GLN A 1 123 ? 4.605 -15.004 -14.889 1.00 96.12 123 GLN A C 1
ATOM 958 O O . GLN A 1 123 ? 4.452 -16.179 -14.556 1.00 96.12 123 GLN A O 1
ATOM 963 N N . ALA A 1 124 ? 5.774 -14.549 -15.341 1.00 95.25 124 ALA A N 1
ATOM 964 C CA . ALA A 1 124 ? 6.957 -15.394 -15.485 1.00 95.25 124 ALA A CA 1
ATOM 965 C C . ALA A 1 124 ? 7.640 -15.669 -14.135 1.00 95.25 124 ALA A C 1
ATOM 967 O O . ALA A 1 124 ? 8.128 -16.775 -13.910 1.00 95.25 124 ALA A O 1
ATOM 968 N N . LEU A 1 125 ? 7.658 -14.674 -13.246 1.00 94.12 125 LEU A N 1
ATOM 969 C CA . LEU A 1 125 ? 8.332 -14.732 -11.948 1.00 94.12 125 LEU A CA 1
ATOM 970 C C . LEU A 1 125 ? 7.483 -15.392 -10.857 1.00 94.12 125 LEU A C 1
ATOM 972 O O . LEU A 1 125 ? 8.006 -16.139 -10.034 1.00 94.12 125 LEU A O 1
ATOM 976 N N . PHE A 1 126 ? 6.177 -15.119 -10.850 1.00 93.75 126 PHE A N 1
ATOM 977 C CA . PHE A 1 126 ? 5.267 -15.481 -9.759 1.00 93.75 126 PHE A CA 1
ATOM 978 C C . PHE A 1 126 ? 4.051 -16.290 -10.216 1.00 93.75 126 PHE A C 1
ATOM 980 O O . PHE A 1 126 ? 3.304 -16.790 -9.379 1.00 93.75 126 PHE A O 1
ATOM 987 N N . GLY A 1 127 ? 3.845 -16.453 -11.527 1.00 94.75 127 GLY A N 1
ATOM 988 C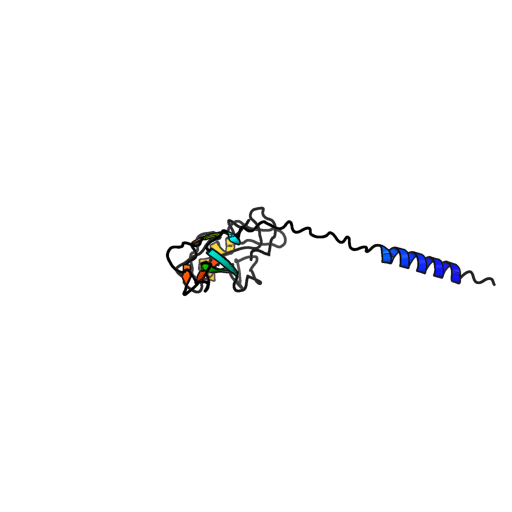 CA . GLY A 1 127 ? 2.709 -17.207 -12.060 1.00 94.75 127 GLY A CA 1
ATOM 989 C C . GLY A 1 127 ? 1.370 -16.469 -11.990 1.00 94.75 127 GLY A C 1
ATOM 990 O O . GLY A 1 127 ? 0.339 -17.115 -12.167 1.00 94.75 127 GLY A O 1
ATOM 991 N N . VAL A 1 128 ? 1.384 -15.156 -11.738 1.00 95.25 128 VAL A N 1
ATOM 992 C CA . VAL A 1 128 ? 0.192 -14.310 -11.573 1.00 95.25 128 VAL A CA 1
ATOM 993 C C . VAL A 1 128 ? 0.199 -13.195 -12.616 1.00 95.25 128 VAL A C 1
ATOM 995 O O . VAL A 1 128 ? 1.215 -12.525 -12.791 1.00 95.25 128 VAL A O 1
ATOM 998 N N . ASP A 1 129 ? -0.941 -12.977 -13.270 1.00 94.12 129 ASP A N 1
ATOM 999 C CA . ASP A 1 129 ? -1.180 -11.814 -14.125 1.00 94.12 129 ASP A CA 1
ATOM 1000 C C . ASP A 1 129 ? -1.672 -10.650 -13.254 1.00 94.12 129 ASP A C 1
ATOM 1002 O O . ASP A 1 129 ? -2.775 -10.698 -12.705 1.00 94.12 129 ASP A O 1
ATOM 1006 N N . LEU A 1 130 ? -0.823 -9.640 -13.064 1.00 96.81 130 LEU A N 1
ATOM 1007 C CA . LEU A 1 130 ? -1.111 -8.488 -12.214 1.00 96.81 130 LEU A CA 1
ATOM 1008 C C . LEU A 1 130 ? -1.415 -7.261 -13.061 1.00 96.81 130 LEU A C 1
ATOM 1010 O O . LEU A 1 130 ? -0.625 -6.868 -13.919 1.00 96.81 130 LEU A O 1
ATOM 1014 N N . ALA A 1 131 ? -2.516 -6.585 -12.740 1.00 98.00 131 ALA A N 1
ATOM 1015 C CA . ALA A 1 131 ? -2.759 -5.257 -13.277 1.00 98.00 131 ALA A CA 1
ATOM 1016 C C . ALA A 1 131 ? -1.671 -4.282 -12.778 1.00 98.00 131 ALA A C 1
ATOM 1018 O O . ALA A 1 131 ? -1.255 -4.389 -11.616 1.00 98.00 131 ALA A O 1
ATOM 1019 N N . PRO A 1 132 ? -1.240 -3.310 -13.604 1.00 98.19 132 PRO A N 1
ATOM 1020 C CA . PRO A 1 132 ? -0.350 -2.240 -13.166 1.00 98.19 132 PRO A CA 1
ATOM 1021 C C . PRO A 1 132 ? -0.810 -1.611 -11.849 1.00 98.19 132 PRO A C 1
ATOM 1023 O O . PRO A 1 132 ? -2.010 -1.467 -11.609 1.00 98.19 132 PRO A O 1
ATOM 1026 N N . ASP A 1 133 ? 0.153 -1.245 -11.003 1.00 98.19 133 ASP A N 1
ATOM 1027 C CA . ASP A 1 133 ? -0.072 -0.581 -9.713 1.00 98.19 133 ASP A CA 1
ATOM 1028 C C . ASP A 1 133 ? -0.840 -1.419 -8.670 1.00 98.19 133 ASP A C 1
ATOM 1030 O O . ASP A 1 133 ? -1.247 -0.892 -7.634 1.00 98.19 133 ASP A O 1
ATOM 1034 N N . THR A 1 134 ? -0.995 -2.730 -8.899 1.00 98.31 134 THR A N 1
ATOM 1035 C CA . THR A 1 134 ? -1.519 -3.705 -7.922 1.00 98.31 134 THR A CA 1
ATOM 1036 C C . THR A 1 134 ? -0.446 -4.705 -7.500 1.00 98.31 134 THR A C 1
ATOM 1038 O O . THR A 1 134 ? 0.461 -5.000 -8.275 1.00 98.31 134 THR A O 1
ATOM 1041 N N . GLY A 1 135 ? -0.483 -5.197 -6.264 1.00 96.31 135 GLY A N 1
ATOM 1042 C CA . GLY A 1 135 ? 0.563 -6.083 -5.757 1.00 96.31 135 GLY A CA 1
ATOM 1043 C C . GLY A 1 135 ? 0.155 -7.543 -5.600 1.00 96.31 135 GLY A C 1
ATOM 1044 O O . GLY A 1 135 ? -1.019 -7.924 -5.653 1.00 96.31 135 GLY A O 1
ATOM 1045 N N . LEU A 1 136 ? 1.174 -8.378 -5.392 1.00 95.38 136 LEU A N 1
ATOM 1046 C CA . LEU A 1 136 ? 0.998 -9.768 -4.977 1.00 95.38 136 LEU A CA 1
ATOM 1047 C C . LEU A 1 136 ? 0.426 -9.814 -3.568 1.00 95.38 136 LEU A C 1
ATOM 1049 O O . LEU A 1 136 ? 0.809 -9.011 -2.728 1.00 95.38 136 LEU A O 1
ATOM 1053 N N . ASN A 1 137 ? -0.394 -10.817 -3.280 1.00 94.50 137 ASN A N 1
ATOM 1054 C CA . ASN A 1 137 ? -0.887 -11.062 -1.934 1.00 94.50 137 ASN A CA 1
ATOM 1055 C C . ASN A 1 137 ? -0.602 -12.509 -1.534 1.00 94.50 137 ASN A C 1
ATOM 1057 O O . ASN A 1 137 ? -1.074 -13.453 -2.163 1.00 94.50 137 ASN A O 1
ATOM 1061 N N . PHE A 1 138 ? 0.222 -12.679 -0.499 1.00 91.69 138 PHE A N 1
ATOM 1062 C CA . PHE A 1 138 ? 0.643 -13.997 -0.019 1.00 91.69 138 PHE A CA 1
ATOM 1063 C C . PHE A 1 138 ? -0.308 -14.586 1.025 1.00 91.69 138 PHE A C 1
ATOM 1065 O O . PHE A 1 138 ? -0.146 -15.742 1.413 1.00 91.69 138 PHE A O 1
ATOM 1072 N N . VAL A 1 139 ? -1.280 -13.793 1.482 1.00 93.75 139 VAL A N 1
ATOM 1073 C CA . VAL A 1 139 ? -2.311 -14.199 2.438 1.00 93.75 139 VAL A CA 1
ATOM 1074 C C . VAL A 1 139 ? -3.577 -14.612 1.689 1.00 93.75 139 VAL A C 1
ATOM 1076 O O . VAL A 1 139 ? -4.053 -15.730 1.869 1.00 93.75 139 VAL A O 1
ATOM 1079 N N . ASP A 1 140 ? -4.066 -13.744 0.801 1.00 94.50 140 ASP A N 1
ATOM 1080 C CA . ASP A 1 140 ? -5.250 -13.948 -0.036 1.00 94.50 140 ASP A CA 1
ATOM 1081 C C . ASP A 1 140 ? -4.896 -13.725 -1.520 1.00 94.50 140 ASP A C 1
ATOM 1083 O O . ASP A 1 140 ? -5.021 -12.603 -2.015 1.00 94.50 140 ASP A O 1
ATOM 1087 N N . PRO A 1 141 ? -4.465 -14.769 -2.255 1.00 94.19 141 PRO A N 1
ATOM 1088 C CA . PRO A 1 141 ? -3.951 -14.639 -3.625 1.00 94.19 141 PRO A CA 1
ATOM 1089 C C . PRO A 1 141 ? -4.921 -14.052 -4.658 1.00 94.19 141 PRO A C 1
ATOM 1091 O O . PRO A 1 141 ? -4.470 -13.605 -5.705 1.00 94.19 141 PRO A O 1
ATOM 1094 N N . ASP A 1 142 ? -6.224 -14.036 -4.367 1.00 94.25 142 ASP A N 1
ATOM 1095 C CA . ASP A 1 142 ? -7.263 -13.470 -5.239 1.00 94.25 142 ASP A CA 1
ATOM 1096 C C . ASP A 1 142 ? -7.457 -11.949 -5.045 1.00 94.25 142 ASP A C 1
ATOM 1098 O O . ASP A 1 142 ? -8.309 -11.337 -5.693 1.00 94.25 142 ASP A O 1
ATOM 1102 N N . ILE A 1 143 ? -6.720 -11.327 -4.117 1.00 96.00 143 ILE A N 1
ATOM 1103 C CA . ILE A 1 143 ? -6.859 -9.912 -3.756 1.00 96.00 143 ILE A CA 1
ATOM 1104 C C . ILE A 1 143 ? -5.567 -9.170 -4.083 1.00 96.00 143 ILE A C 1
ATOM 1106 O O . ILE A 1 143 ? -4.555 -9.368 -3.420 1.00 96.00 143 ILE A O 1
ATOM 1110 N N . HIS A 1 144 ? -5.627 -8.235 -5.029 1.00 97.25 144 HIS A N 1
ATOM 1111 C CA . HIS A 1 144 ? -4.478 -7.431 -5.449 1.00 97.25 144 HIS A CA 1
ATOM 1112 C C . HIS A 1 144 ? -4.668 -5.969 -5.047 1.00 97.25 144 HIS A C 1
ATOM 1114 O O . HIS A 1 144 ? -5.324 -5.191 -5.739 1.00 97.25 144 HIS A O 1
ATOM 1120 N N . ASN A 1 145 ? -4.121 -5.604 -3.887 1.00 98.00 145 ASN A N 1
ATOM 1121 C CA . ASN A 1 145 ? -4.204 -4.245 -3.358 1.00 98.00 145 ASN A CA 1
ATOM 1122 C C . ASN A 1 145 ? -3.300 -3.293 -4.154 1.00 98.00 145 ASN A C 1
ATOM 1124 O O . ASN A 1 145 ? -2.200 -3.667 -4.558 1.00 98.00 145 ASN A O 1
ATOM 1128 N N . GLY A 1 146 ? -3.760 -2.060 -4.374 1.00 98.06 146 GLY A N 1
ATOM 1129 C CA . GLY A 1 146 ? -2.974 -1.015 -5.036 1.00 98.06 146 GLY A CA 1
ATOM 1130 C C . GLY A 1 146 ? -2.384 -0.003 -4.058 1.00 98.06 146 GLY A C 1
ATOM 1131 O O . GLY A 1 146 ? -2.371 -0.225 -2.852 1.00 98.06 146 GLY A O 1
ATOM 1132 N N . LEU A 1 147 ? -1.945 1.154 -4.553 1.00 97.56 147 LEU A N 1
ATOM 1133 C CA . LEU A 1 147 ? -1.387 2.248 -3.733 1.00 97.56 147 LEU A CA 1
ATOM 1134 C C . LEU A 1 147 ? -2.465 3.026 -2.949 1.00 97.56 147 LEU A C 1
ATOM 1136 O O . LEU A 1 147 ? -2.179 3.938 -2.174 1.00 97.56 147 LEU A O 1
ATOM 1140 N N . SER A 1 148 ? -3.730 2.668 -3.140 1.00 98.06 148 SER A N 1
ATOM 1141 C CA . SER A 1 148 ? -4.862 3.093 -2.327 1.00 98.06 148 SER A CA 1
ATOM 1142 C C . SER A 1 148 ? -5.966 2.049 -2.413 1.00 98.06 148 SER A C 1
ATOM 1144 O O . SER A 1 148 ? -5.991 1.251 -3.353 1.00 98.06 148 SER A O 1
ATOM 1146 N N . GLY A 1 149 ? -6.881 2.051 -1.451 1.00 97.81 149 GLY A N 1
ATOM 1147 C CA . GLY A 1 149 ? -8.011 1.133 -1.472 1.00 97.81 149 GLY A CA 1
ATOM 1148 C C . GLY A 1 149 ? -8.713 1.006 -0.133 1.00 97.81 149 GLY A C 1
ATOM 1149 O O . GLY A 1 149 ? -8.351 1.644 0.856 1.00 97.81 149 GLY A O 1
ATOM 1150 N N . THR A 1 150 ? -9.734 0.156 -0.110 1.00 98.19 150 THR A N 1
ATOM 1151 C CA . THR A 1 150 ? -10.437 -0.229 1.113 1.00 98.19 150 THR A CA 1
ATOM 1152 C C . THR A 1 150 ? -9.679 -1.353 1.812 1.00 98.19 150 THR A C 1
ATOM 1154 O O . THR A 1 150 ? -9.340 -2.359 1.196 1.00 98.19 150 THR A O 1
ATOM 1157 N N . MET A 1 151 ? -9.436 -1.201 3.111 1.00 98.19 151 MET A N 1
ATOM 1158 C CA . MET A 1 151 ? -8.801 -2.226 3.933 1.00 98.19 151 MET A CA 1
ATOM 1159 C C . MET A 1 151 ? -9.802 -3.324 4.308 1.00 98.19 151 MET A C 1
ATOM 1161 O O . MET A 1 151 ? -10.981 -3.064 4.562 1.00 98.19 151 MET A O 1
ATOM 1165 N N . LEU A 1 152 ? -9.321 -4.560 4.399 1.00 97.50 152 LEU A N 1
ATOM 1166 C CA . LEU A 1 152 ? -10.126 -5.724 4.746 1.00 97.50 152 LEU A CA 1
ATOM 1167 C C . LEU A 1 152 ? -10.125 -5.952 6.250 1.00 97.50 152 LEU A C 1
ATOM 1169 O O . LEU A 1 152 ? -9.073 -5.969 6.881 1.00 97.50 152 LEU A O 1
ATOM 1173 N N . LEU A 1 153 ? -11.299 -6.200 6.826 1.00 97.50 153 LEU A N 1
ATOM 1174 C CA . LEU A 1 153 ? -11.384 -6.646 8.210 1.00 97.50 153 LEU A CA 1
ATOM 1175 C C . LEU A 1 153 ? -10.804 -8.067 8.341 1.00 97.50 153 LEU A C 1
ATOM 1177 O O . LEU A 1 153 ? -11.208 -8.996 7.630 1.00 97.50 153 LEU A O 1
ATOM 1181 N N . ARG A 1 154 ? -9.865 -8.227 9.270 1.00 95.44 154 ARG A N 1
ATOM 1182 C CA . ARG A 1 154 ? -9.231 -9.482 9.678 1.00 95.44 154 ARG A CA 1
ATOM 1183 C C . ARG A 1 154 ? -9.204 -9.500 11.205 1.00 95.44 154 ARG A C 1
ATOM 1185 O O . ARG A 1 154 ? -8.489 -8.719 11.827 1.00 95.44 154 ARG A O 1
ATOM 1192 N N . ASP A 1 155 ? -10.023 -10.363 1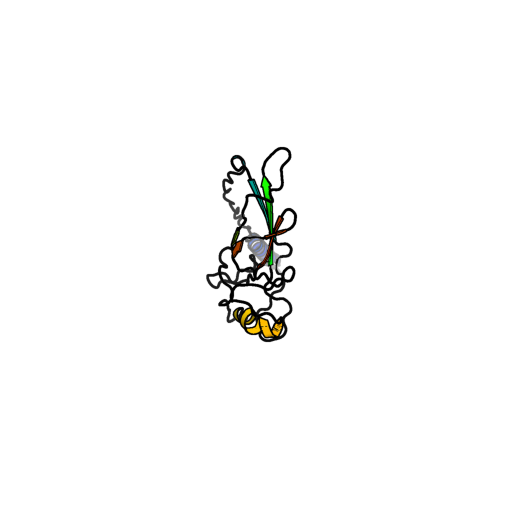1.798 1.00 94.94 155 ASP A N 1
ATOM 1193 C CA . ASP A 1 155 ? -10.253 -10.428 13.244 1.00 94.94 155 ASP A CA 1
ATOM 1194 C C . ASP A 1 155 ? -10.741 -9.085 13.829 1.00 94.94 155 ASP A C 1
ATOM 1196 O O . ASP A 1 155 ? -11.899 -8.702 13.659 1.00 94.94 155 ASP A O 1
ATOM 1200 N N . ASP A 1 156 ? -9.856 -8.367 14.515 1.00 95.75 156 ASP A N 1
ATOM 1201 C CA . ASP A 1 156 ? -10.093 -7.127 15.248 1.00 95.75 156 ASP A CA 1
ATOM 1202 C C . ASP A 1 156 ? -9.376 -5.912 14.631 1.00 95.75 156 ASP A C 1
ATOM 1204 O O . ASP A 1 156 ? -9.278 -4.849 15.252 1.00 95.75 156 ASP A O 1
ATOM 1208 N N . ARG A 1 157 ? -8.850 -6.058 13.411 1.00 96.94 157 ARG A N 1
ATOM 1209 C CA . ARG A 1 157 ? -8.113 -5.009 12.702 1.00 96.94 157 ARG A CA 1
ATOM 1210 C C . ARG A 1 157 ? -8.402 -5.024 11.208 1.00 96.94 157 ARG A C 1
ATOM 1212 O O . ARG A 1 157 ? -8.875 -6.004 10.645 1.00 96.94 157 ARG A O 1
ATOM 1219 N N . PHE A 1 158 ? -8.110 -3.912 10.567 1.00 98.38 158 PHE A N 1
ATOM 1220 C CA . PHE A 1 158 ? -8.184 -3.732 9.130 1.00 98.38 158 PHE A CA 1
ATOM 1221 C C . PHE A 1 158 ? -6.789 -3.908 8.535 1.00 98.38 158 PHE A C 1
ATOM 1223 O O . PHE A 1 158 ? -5.813 -3.423 9.108 1.00 98.38 158 PHE A O 1
ATOM 1230 N N . VAL A 1 159 ? -6.691 -4.596 7.401 1.00 97.81 159 VAL A N 1
ATOM 1231 C CA . VAL A 1 159 ? -5.420 -4.934 6.754 1.00 97.81 159 VAL A CA 1
ATOM 1232 C C . VAL A 1 159 ? -5.500 -4.680 5.249 1.00 97.81 159 VAL A C 1
ATOM 1234 O O . VAL A 1 159 ? -6.518 -4.963 4.617 1.00 97.81 159 VAL A O 1
ATOM 1237 N N . ALA A 1 160 ? -4.423 -4.148 4.678 1.00 97.50 160 ALA A N 1
ATOM 1238 C CA . ALA A 1 160 ? -4.161 -4.154 3.244 1.00 97.50 160 ALA A CA 1
ATOM 1239 C C . ALA A 1 160 ? -2.790 -4.796 3.008 1.00 97.50 160 ALA A C 1
ATOM 1241 O O . ALA A 1 160 ? -1.755 -4.177 3.255 1.00 97.50 160 ALA A O 1
ATOM 1242 N N . ASP A 1 161 ? -2.804 -6.057 2.586 1.00 96.19 161 ASP A N 1
ATOM 1243 C CA . ASP A 1 161 ? -1.615 -6.849 2.279 1.00 96.19 161 ASP A CA 1
ATOM 1244 C C . ASP A 1 161 ? -1.148 -6.627 0.844 1.00 96.19 161 ASP A C 1
ATOM 1246 O O . ASP A 1 161 ? -1.968 -6.520 -0.069 1.00 96.19 161 ASP A O 1
ATOM 1250 N N . GLY A 1 162 ? 0.165 -6.616 0.629 1.00 95.31 162 GLY A N 1
ATOM 1251 C CA . GLY A 1 162 ? 0.710 -6.603 -0.723 1.00 95.31 162 GLY A CA 1
ATOM 1252 C C . GLY A 1 162 ? 0.599 -5.267 -1.441 1.00 95.31 162 GLY A C 1
ATOM 1253 O O . GLY A 1 162 ? 0.478 -5.239 -2.656 1.00 95.31 162 GLY A O 1
ATOM 1254 N N . VAL A 1 163 ? 0.626 -4.147 -0.721 1.00 96.69 163 VAL A N 1
ATOM 1255 C CA . VAL A 1 163 ? 0.655 -2.814 -1.335 1.00 96.69 163 VAL A CA 1
ATOM 1256 C C . VAL A 1 163 ? 2.009 -2.613 -2.041 1.00 96.69 163 VAL A C 1
ATOM 1258 O O . VAL A 1 163 ? 3.042 -2.652 -1.364 1.00 96.69 163 VAL A O 1
ATOM 1261 N N . PRO A 1 164 ? 2.056 -2.381 -3.369 1.00 96.00 164 PRO A N 1
ATOM 1262 C CA . PRO A 1 164 ? 3.302 -2.403 -4.136 1.00 96.00 164 PRO A CA 1
ATOM 1263 C C . PRO A 1 164 ? 3.998 -1.029 -4.158 1.00 96.00 164 PRO A C 1
ATOM 1265 O O . PRO A 1 164 ? 4.198 -0.432 -5.215 1.00 96.00 164 PRO A O 1
ATOM 1268 N N . VAL A 1 165 ? 4.346 -0.497 -2.983 1.00 95.19 165 VAL A N 1
ATOM 1269 C CA . VAL A 1 165 ? 5.048 0.797 -2.874 1.00 95.19 165 VAL A CA 1
ATOM 1270 C C . VAL A 1 165 ? 6.481 0.674 -3.394 1.00 95.19 165 VAL A C 1
ATOM 1272 O O . VAL A 1 165 ? 7.168 -0.309 -3.107 1.00 95.19 165 VAL A O 1
ATOM 1275 N N . VAL A 1 166 ? 6.946 1.690 -4.126 1.00 95.50 166 VAL A N 1
ATOM 1276 C CA . VAL A 1 166 ? 8.322 1.789 -4.639 1.00 95.50 166 VAL A CA 1
ATOM 1277 C C . VAL A 1 166 ? 8.997 3.076 -4.143 1.00 95.50 166 VAL A C 1
ATOM 1279 O O . VAL A 1 166 ? 8.309 4.070 -3.939 1.00 95.50 166 VAL A O 1
ATOM 1282 N N . PRO A 1 167 ? 10.328 3.116 -3.969 1.00 94.94 167 PRO A N 1
ATOM 1283 C CA . PRO A 1 167 ? 11.062 4.228 -3.349 1.00 94.94 167 PRO A CA 1
ATOM 1284 C C . PRO A 1 167 ? 11.307 5.409 -4.307 1.00 94.94 167 PRO A C 1
ATOM 1286 O O . PRO A 1 167 ? 12.371 6.030 -4.313 1.00 94.94 167 PRO A O 1
ATOM 1289 N N . ILE A 1 168 ? 10.346 5.673 -5.186 1.00 95.94 168 ILE A N 1
ATOM 1290 C CA . ILE A 1 168 ? 10.320 6.833 -6.068 1.00 95.94 168 ILE A CA 1
ATOM 1291 C C . ILE A 1 168 ? 8.949 7.476 -5.879 1.00 95.94 168 ILE A C 1
ATOM 1293 O O . ILE A 1 168 ? 7.925 6.807 -6.035 1.00 95.94 168 ILE A O 1
ATOM 1297 N N . ASP A 1 169 ? 8.920 8.753 -5.527 1.00 96.25 169 ASP A N 1
ATOM 1298 C CA . ASP A 1 169 ? 7.681 9.508 -5.378 1.00 96.25 169 ASP A CA 1
ATOM 1299 C C . ASP A 1 169 ? 7.062 9.859 -6.748 1.00 96.25 169 ASP A C 1
ATOM 1301 O O . ASP A 1 169 ? 7.598 9.561 -7.819 1.00 96.25 169 ASP A O 1
ATOM 1305 N N . ASP A 1 170 ? 5.887 10.472 -6.740 1.00 96.88 170 ASP A N 1
ATOM 1306 C CA . ASP A 1 170 ? 5.173 10.859 -7.958 1.00 96.88 170 ASP A CA 1
ATOM 1307 C C . ASP A 1 170 ? 5.883 11.970 -8.748 1.00 96.88 170 ASP A C 1
ATOM 1309 O O . ASP A 1 170 ? 5.624 12.126 -9.944 1.00 96.88 170 ASP A O 1
ATOM 1313 N N . ALA A 1 171 ? 6.800 12.705 -8.109 1.00 96.31 171 ALA A N 1
ATOM 1314 C CA . ALA A 1 171 ? 7.667 13.695 -8.740 1.00 96.31 171 ALA A CA 1
ATOM 1315 C C . ALA A 1 171 ? 8.938 13.075 -9.357 1.00 96.31 171 ALA A C 1
ATOM 1317 O O . ALA A 1 171 ? 9.722 13.791 -9.985 1.00 96.31 171 ALA A O 1
ATOM 1318 N N . GLY A 1 172 ? 9.140 11.760 -9.220 1.00 95.06 172 GLY A N 1
ATOM 1319 C CA . GLY A 1 172 ? 10.327 11.058 -9.707 1.00 95.06 172 GLY A CA 1
ATOM 1320 C C . GLY A 1 172 ? 11.543 11.192 -8.786 1.00 95.06 172 GLY A C 1
ATOM 1321 O O . GLY A 1 172 ? 12.661 10.874 -9.195 1.00 95.06 172 GLY A O 1
ATOM 1322 N N . THR A 1 173 ? 11.351 11.669 -7.557 1.00 95.06 173 THR A N 1
ATOM 1323 C CA . THR A 1 173 ? 12.402 11.803 -6.547 1.00 95.06 173 THR A CA 1
ATOM 1324 C C . THR A 1 173 ? 12.554 10.497 -5.786 1.00 95.06 173 THR A C 1
ATOM 1326 O O . THR A 1 173 ? 11.577 9.832 -5.455 1.00 95.06 173 THR A O 1
ATOM 1329 N N . TRP A 1 174 ? 13.795 10.128 -5.480 1.00 93.75 174 TRP A N 1
ATOM 1330 C CA . TRP A 1 174 ? 14.064 9.005 -4.592 1.00 93.75 174 TRP A CA 1
ATOM 1331 C C . TRP A 1 174 ? 13.586 9.319 -3.168 1.00 93.75 174 TRP A C 1
ATOM 1333 O O . TRP A 1 174 ? 14.143 10.206 -2.519 1.00 93.75 174 TRP A O 1
ATOM 1343 N N . ASP A 1 175 ? 12.610 8.553 -2.683 1.00 92.50 175 ASP A N 1
ATOM 1344 C CA . ASP A 1 175 ? 12.104 8.611 -1.311 1.00 92.50 175 ASP A CA 1
ATOM 1345 C C . ASP A 1 175 ? 11.891 7.185 -0.770 1.00 92.50 175 ASP A C 1
ATOM 1347 O O . ASP A 1 175 ? 10.937 6.509 -1.158 1.00 92.50 175 ASP A O 1
ATOM 1351 N N . PRO A 1 176 ? 12.786 6.685 0.101 1.00 88.69 176 PRO A N 1
ATOM 1352 C CA . PRO A 1 176 ? 12.714 5.329 0.624 1.00 88.69 176 PRO A CA 1
ATOM 1353 C C . PRO A 1 176 ? 11.885 5.206 1.910 1.00 88.69 176 PRO A C 1
ATOM 1355 O O . PRO A 1 176 ? 11.806 4.111 2.451 1.00 88.69 176 PRO A O 1
ATOM 1358 N N . PHE A 1 177 ? 11.319 6.284 2.458 1.00 87.31 177 PHE A N 1
ATOM 1359 C CA . PHE A 1 177 ? 10.560 6.198 3.714 1.00 87.31 177 PHE A CA 1
ATOM 1360 C C . PHE A 1 177 ? 9.171 5.551 3.589 1.00 87.31 177 PHE A C 1
ATOM 1362 O O . PHE A 1 177 ? 8.752 4.899 4.547 1.00 87.31 177 PHE A O 1
ATOM 1369 N N . PRO A 1 178 ? 8.436 5.705 2.470 1.00 85.69 178 PRO A N 1
ATOM 1370 C CA . PRO A 1 178 ? 7.124 5.079 2.312 1.00 85.69 178 PRO A CA 1
ATOM 1371 C C . PRO A 1 178 ? 7.155 3.563 2.070 1.00 85.69 178 PRO A C 1
ATOM 1373 O O . PRO A 1 178 ? 6.088 2.942 2.107 1.00 85.69 178 PRO A O 1
ATOM 1376 N N . VAL A 1 179 ? 8.326 2.983 1.765 1.00 85.50 179 VAL A N 1
ATOM 1377 C CA . VAL A 1 179 ? 8.488 1.545 1.487 1.00 85.50 179 VAL A CA 1
ATOM 1378 C C . VAL A 1 179 ? 8.776 0.721 2.727 1.00 85.50 179 VAL A C 1
ATOM 1380 O O . VAL A 1 179 ? 9.388 1.189 3.704 1.00 85.50 179 VAL A O 1
#

Radius of gyration: 26.32 Å; chains: 1; bounding box: 92×50×46 Å

Foldseek 3Di:
DDPPPPVVVVVVVVVVVVVVVPPPPPPPVPPPPDDPDVVVPDQKDKDKDKDPADPDDDLAQPDDGPDAQKIKIKIWMWGDDVVIDTDQPPDWDKDAQPQFNFFLCAFDVVVTGHNVRCQVCVCVHPVDNDDGQWFAAPVDRVDTDGNMDIFDDDPRITMDIGYRGDQAGNVNDGHRPSD

Secondary structure (DSSP, 8-state):
----SHHHHHHHHHHHHHHHTT----------------GGG-SEEEEEEESS--S---S--SS--S--S-EEEEEEEEE-SSS-EE--SS---EEE-TT-S--TT-EEETTEEESHHHHHTHHHHHS----TTB---SS-TT---BSEEEPEEETTEEEEEEE---SB-TTS-B--S--

pLDDT: mean 86.35, std 15.76, range [48.81, 98.38]